Protein AF-A0A8T6M5G9-F1 (afdb_monomer_lite)

pLDDT: mean 93.26, std 9.08, range [55.94, 98.0]

Secondary structure (DSSP, 8-state):
-EEEEEE--SHHHHHHHHHHHHHTTTTEEEEEEE----

Structure (mmCIF, N/CA/C/O backbone):
data_AF-A0A8T6M5G9-F1
#
_entry.id   AF-A0A8T6M5G9-F1
#
loop_
_atom_site.group_PDB
_atom_site.id
_atom_site.type_symbol
_atom_site.label_atom_id
_atom_site.label_alt_id
_atom_site.label_comp_id
_atom_site.label_asym_id
_atom_site.label_entity_id
_atom_site.label_seq_id
_atom_site.pdbx_PDB_ins_code
_atom_site.Cartn_x
_atom_site.Cartn_y
_atom_site.Cartn_z
_atom_site.occupancy
_atom_site.B_iso_or_equiv
_atom_site.auth_seq_id
_atom_site.auth_comp_id
_atom_site.auth_asym_id
_atom_site.auth_atom_id
_atom_site.pdbx_PDB_model_num
ATOM 1 N N . MET A 1 1 ? -16.871 7.418 0.238 1.00 71.62 1 MET A N 1
ATOM 2 C CA . MET A 1 1 ? -15.666 6.558 0.225 1.00 71.62 1 MET A CA 1
ATOM 3 C C . MET A 1 1 ? -14.711 7.082 -0.843 1.00 71.62 1 MET A C 1
ATOM 5 O O . MET A 1 1 ? -15.132 7.201 -1.988 1.00 71.62 1 MET A O 1
ATOM 9 N N . LYS A 1 2 ? -13.490 7.504 -0.487 1.00 89.25 2 LYS A N 1
ATOM 10 C CA . LYS A 1 2 ? -12.549 8.096 -1.463 1.00 89.25 2 LYS A CA 1
ATOM 11 C C . LYS A 1 2 ? -11.820 6.996 -2.236 1.00 89.25 2 LYS A C 1
ATOM 13 O O . LYS A 1 2 ? -11.370 6.028 -1.632 1.00 89.25 2 LYS A O 1
ATOM 18 N N . ASN A 1 3 ? -11.692 7.141 -3.551 1.00 96.44 3 ASN A N 1
ATOM 19 C CA . ASN A 1 3 ? -10.930 6.202 -4.374 1.00 96.44 3 ASN A CA 1
ATOM 20 C C . ASN A 1 3 ? -9.477 6.667 -4.493 1.00 96.44 3 ASN A C 1
ATOM 22 O O . ASN A 1 3 ? -9.226 7.867 -4.584 1.00 96.44 3 ASN A O 1
ATOM 26 N N . PHE A 1 4 ? -8.537 5.725 -4.518 1.00 96.81 4 PHE A N 1
ATOM 27 C CA . PHE A 1 4 ? -7.134 6.015 -4.808 1.00 96.81 4 PHE A CA 1
ATOM 28 C C . PHE A 1 4 ? -6.477 4.878 -5.600 1.00 96.81 4 PHE A C 1
ATOM 30 O O . PHE A 1 4 ? -7.026 3.781 -5.749 1.00 96.81 4 PHE A O 1
ATOM 37 N N . SER A 1 5 ? -5.281 5.160 -6.102 1.00 97.25 5 SER A N 1
ATOM 38 C CA . SER A 1 5 ? -4.447 4.242 -6.872 1.00 97.25 5 SER A CA 1
ATOM 39 C C 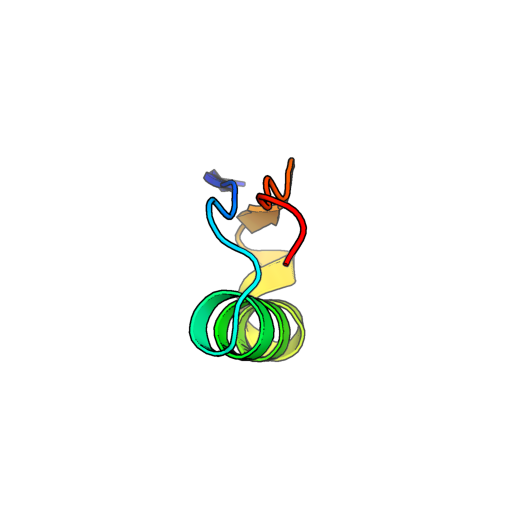. SER A 1 5 ? -2.992 4.348 -6.425 1.00 97.25 5 SER A C 1
ATOM 41 O O . SER A 1 5 ? -2.554 5.406 -5.976 1.00 97.25 5 SER A O 1
ATOM 43 N N . ILE A 1 6 ? -2.240 3.258 -6.562 1.00 97.00 6 ILE A N 1
ATOM 44 C CA . ILE A 1 6 ? -0.797 3.226 -6.295 1.00 97.00 6 ILE A CA 1
ATOM 45 C C . ILE A 1 6 ? -0.076 3.205 -7.642 1.00 97.00 6 ILE A C 1
ATOM 47 O O . ILE A 1 6 ? -0.320 2.310 -8.442 1.00 97.00 6 ILE A O 1
ATOM 51 N N . ASN A 1 7 ? 0.807 4.172 -7.896 1.00 95.56 7 ASN A N 1
ATOM 52 C CA . ASN A 1 7 ? 1.679 4.181 -9.072 1.00 95.56 7 ASN A CA 1
ATOM 53 C C . ASN A 1 7 ? 3.131 3.975 -8.618 1.00 95.56 7 ASN A C 1
ATOM 55 O O . ASN A 1 7 ? 3.716 4.857 -7.995 1.00 95.56 7 ASN A O 1
ATOM 59 N N . GLY A 1 8 ? 3.668 2.781 -8.869 1.00 94.69 8 GLY A N 1
ATOM 60 C CA . GLY A 1 8 ? 4.949 2.293 -8.361 1.00 94.69 8 GLY A CA 1
ATOM 61 C C . GLY A 1 8 ? 4.785 1.361 -7.156 1.00 94.69 8 GLY A C 1
ATOM 62 O O . GLY A 1 8 ? 4.772 1.803 -6.005 1.00 94.69 8 GLY A O 1
ATOM 63 N N . PHE A 1 9 ? 4.731 0.044 -7.393 1.00 95.62 9 PHE A N 1
ATOM 64 C CA . PHE A 1 9 ? 4.574 -0.968 -6.335 1.00 95.62 9 PHE A CA 1
ATOM 65 C C . PHE A 1 9 ? 5.909 -1.488 -5.770 1.00 95.62 9 PHE A C 1
ATOM 67 O O . PHE A 1 9 ? 6.083 -2.669 -5.455 1.00 95.62 9 PHE A O 1
ATOM 74 N N . GLY A 1 10 ? 6.873 -0.576 -5.624 1.00 93.69 10 GLY A N 1
ATOM 75 C CA . GLY A 1 10 ? 8.169 -0.829 -4.998 1.00 93.69 10 GLY A CA 1
ATOM 76 C C . GLY A 1 10 ? 8.081 -0.940 -3.471 1.00 93.69 10 GLY A C 1
ATOM 77 O O . GLY A 1 10 ? 7.031 -1.225 -2.894 1.00 93.69 10 GLY A O 1
ATOM 78 N N . ARG A 1 11 ? 9.194 -0.672 -2.782 1.00 95.81 11 ARG A N 1
ATOM 79 C CA . ARG A 1 11 ? 9.264 -0.748 -1.311 1.00 95.81 11 ARG A CA 1
ATOM 80 C C . ARG A 1 11 ? 8.198 0.116 -0.625 1.00 95.81 11 ARG A C 1
ATOM 82 O O . ARG A 1 11 ? 7.509 -0.374 0.263 1.00 95.81 11 ARG A O 1
ATOM 89 N N . ILE A 1 12 ? 8.030 1.365 -1.062 1.00 96.19 12 ILE A N 1
ATOM 90 C CA . ILE A 1 12 ? 7.053 2.295 -0.472 1.00 96.19 12 ILE A CA 1
ATOM 91 C C . ILE A 1 12 ? 5.622 1.869 -0.805 1.00 96.19 12 ILE A C 1
ATOM 93 O O . ILE A 1 12 ? 4.802 1.793 0.104 1.00 96.19 12 ILE A O 1
ATOM 97 N N . GLY A 1 13 ? 5.331 1.524 -2.064 1.00 96.62 13 GLY A N 1
ATOM 98 C CA . GLY A 1 13 ? 3.993 1.086 -2.477 1.00 96.62 13 GLY A CA 1
ATOM 99 C C . GLY A 1 13 ? 3.494 -0.126 -1.683 1.00 96.62 13 GLY A C 1
ATOM 100 O O . GLY A 1 13 ? 2.349 -0.138 -1.233 1.00 96.62 13 GLY A O 1
ATOM 101 N N . ARG A 1 14 ? 4.371 -1.106 -1.418 1.00 96.69 14 ARG A N 1
ATOM 102 C CA . ARG A 1 14 ? 4.051 -2.281 -0.588 1.00 96.69 14 ARG A CA 1
ATOM 103 C C . ARG A 1 14 ? 3.840 -1.936 0.886 1.00 96.69 14 ARG A C 1
ATOM 105 O O . ARG A 1 14 ? 2.886 -2.422 1.490 1.00 96.69 14 ARG A O 1
ATOM 112 N N . THR A 1 15 ? 4.698 -1.093 1.465 1.00 98.00 15 THR A N 1
ATOM 113 C CA . THR A 1 15 ? 4.542 -0.641 2.859 1.00 98.00 15 THR A CA 1
ATOM 114 C C . THR A 1 15 ? 3.262 0.173 3.039 1.00 98.00 15 THR A C 1
ATOM 116 O O . THR A 1 15 ? 2.522 -0.053 3.994 1.00 98.00 15 THR A O 1
ATOM 119 N N . PHE A 1 16 ? 2.964 1.073 2.101 1.00 97.62 16 PHE A N 1
ATOM 120 C CA . PHE A 1 16 ? 1.738 1.862 2.105 1.00 97.62 16 PHE A CA 1
ATOM 121 C C . PHE A 1 16 ? 0.500 0.967 2.015 1.00 97.62 16 PHE A C 1
ATOM 123 O O . PHE A 1 16 ? -0.404 1.112 2.834 1.00 97.62 16 PHE A O 1
ATOM 1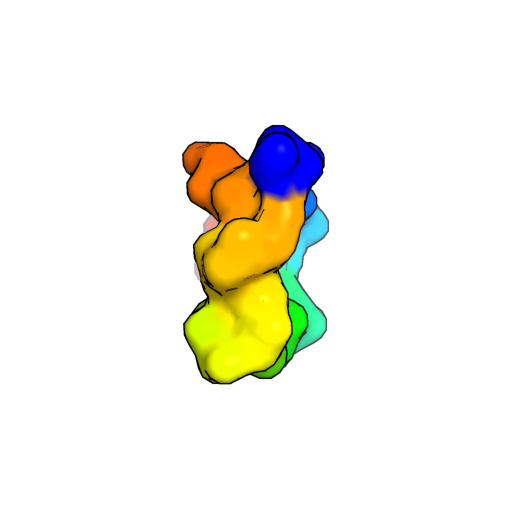30 N N . LEU A 1 17 ? 0.481 0.003 1.082 1.00 97.69 17 LEU A N 1
ATOM 131 C CA . LEU A 1 17 ? -0.633 -0.938 0.947 1.00 97.69 17 LEU A CA 1
ATOM 132 C C . LEU A 1 17 ? -0.892 -1.703 2.250 1.00 97.69 17 LEU A C 1
ATOM 134 O O . LEU A 1 17 ? -2.045 -1.849 2.641 1.00 97.69 17 LEU A O 1
ATOM 138 N N . ARG A 1 18 ? 0.168 -2.150 2.938 1.00 97.94 18 ARG A N 1
ATOM 139 C CA . ARG A 1 18 ? 0.051 -2.855 4.223 1.00 97.94 18 ARG A CA 1
ATOM 140 C C . ARG A 1 18 ? -0.634 -1.993 5.284 1.00 97.94 18 ARG A C 1
ATOM 142 O O . ARG A 1 18 ? -1.634 -2.414 5.852 1.00 97.94 18 ARG A O 1
ATOM 149 N N . VAL A 1 19 ? -0.133 -0.779 5.514 1.00 97.81 19 VAL A N 1
ATOM 150 C CA . VAL A 1 19 ? -0.710 0.135 6.518 1.00 97.81 19 VAL A CA 1
ATOM 151 C C . VAL A 1 19 ? -2.142 0.524 6.147 1.00 97.81 19 VAL A C 1
ATOM 153 O O . VAL A 1 19 ? -3.020 0.578 7.009 1.00 97.81 19 VAL A O 1
ATOM 156 N N . TRP A 1 20 ? -2.400 0.770 4.862 1.00 97.69 20 TRP A N 1
ATOM 157 C CA . TRP A 1 20 ? -3.740 1.077 4.380 1.00 97.69 20 TRP A CA 1
ATOM 158 C C . TRP A 1 20 ? -4.712 -0.098 4.569 1.00 97.69 20 TRP A C 1
ATOM 160 O O . TRP A 1 20 ? -5.853 0.129 4.963 1.00 97.69 20 TRP A O 1
ATOM 170 N N . TRP A 1 21 ? -4.283 -1.343 4.352 1.00 97.31 21 TRP A N 1
ATOM 171 C CA . TRP A 1 21 ? -5.131 -2.518 4.568 1.00 97.31 21 TRP A CA 1
ATOM 172 C C . TRP A 1 21 ? -5.576 -2.643 6.029 1.00 97.31 21 TRP A C 1
ATOM 174 O O . TRP A 1 21 ? -6.744 -2.915 6.295 1.00 97.31 21 TRP A O 1
ATOM 184 N N . GLU A 1 22 ? -4.664 -2.389 6.969 1.00 97.75 22 GLU A N 1
ATOM 185 C CA . GLU A 1 22 ? -4.938 -2.479 8.407 1.00 97.75 22 GLU A CA 1
ATOM 186 C C . GLU A 1 22 ? -5.801 -1.325 8.933 1.00 97.75 22 GLU A C 1
ATOM 188 O O . GLU A 1 22 ? -6.632 -1.538 9.810 1.00 97.75 22 GLU A O 1
ATOM 193 N N . LYS A 1 23 ? -5.600 -0.098 8.430 1.00 97.12 23 LYS A N 1
ATOM 194 C CA . LYS A 1 23 ? -6.149 1.121 9.061 1.00 97.12 23 LYS A CA 1
ATOM 195 C C . LYS A 1 23 ? -7.056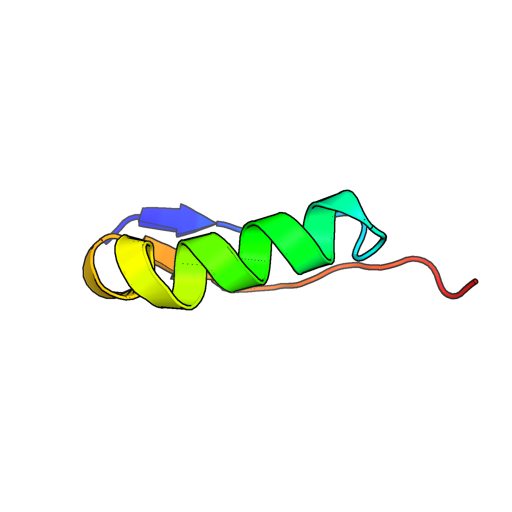 1.964 8.166 1.00 97.12 23 LYS A C 1
ATOM 197 O O . LYS A 1 23 ? -7.772 2.832 8.653 1.00 97.12 23 LYS A O 1
ATOM 202 N N . GLY A 1 24 ? -6.988 1.777 6.852 1.00 93.56 24 GLY A N 1
ATOM 203 C CA . GLY A 1 24 ? -7.572 2.683 5.858 1.00 93.56 24 GLY A CA 1
ATOM 204 C C . GLY A 1 24 ? -8.684 2.084 4.998 1.00 93.56 24 GLY A C 1
ATOM 205 O O . GLY A 1 24 ? -9.405 2.850 4.356 1.00 93.56 24 GLY A O 1
ATOM 206 N N . ARG A 1 25 ? -8.854 0.753 4.989 1.00 94.12 25 ARG A N 1
ATOM 207 C CA . ARG A 1 25 ? -9.772 0.055 4.067 1.00 94.12 25 ARG A CA 1
ATOM 208 C C . ARG A 1 25 ? -11.252 0.415 4.231 1.00 94.12 25 ARG A C 1
ATOM 210 O O . ARG A 1 25 ? -12.020 0.256 3.292 1.00 94.12 25 ARG A O 1
ATOM 217 N N . GLU A 1 26 ? -11.654 0.901 5.404 1.00 95.81 26 GLU A N 1
ATOM 218 C CA . GLU A 1 26 ? -13.041 1.312 5.677 1.00 95.81 26 GLU A CA 1
ATOM 219 C C . GLU A 1 26 ? -13.341 2.730 5.163 1.00 95.81 26 GLU A C 1
ATOM 221 O O . GLU A 1 26 ? -14.487 3.073 4.883 1.00 95.81 26 GLU A O 1
ATOM 226 N N . ASN A 1 27 ? -12.303 3.555 4.982 1.00 95.19 27 ASN A N 1
ATOM 227 C CA . A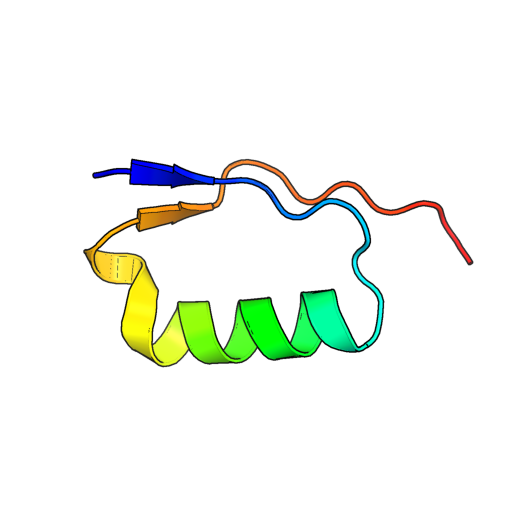SN A 1 27 ? -12.434 4.978 4.651 1.00 95.19 27 ASN A CA 1
ATOM 228 C C . ASN A 1 27 ? -12.153 5.283 3.168 1.00 95.19 27 ASN A C 1
ATOM 230 O O . ASN A 1 27 ? -12.611 6.297 2.619 1.00 95.19 27 ASN A O 1
ATOM 234 N N . SER A 1 28 ? -11.412 4.408 2.490 1.00 96.25 28 SER A N 1
ATOM 235 C CA . SER A 1 28 ? -11.069 4.552 1.078 1.00 96.25 28 SER A CA 1
ATOM 236 C C . SER A 1 28 ? -11.022 3.209 0.356 1.00 96.25 28 SER A C 1
ATOM 238 O O . SER A 1 28 ? -10.931 2.159 0.976 1.00 96.25 28 SER A O 1
ATOM 240 N N . SER A 1 29 ? -11.108 3.245 -0.975 1.00 97.31 29 SER A N 1
ATOM 241 C CA . SER A 1 29 ? -11.086 2.063 -1.839 1.00 97.31 29 SER A CA 1
ATOM 242 C C . SER A 1 29 ? -9.919 2.162 -2.816 1.00 97.31 29 SER A C 1
ATOM 244 O O . SER A 1 29 ? -9.846 3.090 -3.626 1.00 97.31 29 SER A O 1
ATOM 246 N N . LEU A 1 30 ? -9.002 1.198 -2.735 1.00 96.69 30 LEU A N 1
ATOM 247 C CA . LEU A 1 30 ? -7.944 1.018 -3.722 1.00 96.69 30 LEU A CA 1
ATOM 248 C C . LEU A 1 30 ? -8.551 0.475 -5.018 1.00 96.69 30 LEU A C 1
ATOM 250 O O . LEU A 1 30 ? -9.217 -0.558 -4.996 1.00 96.69 30 LEU A O 1
ATOM 254 N N . LYS A 1 31 ? -8.315 1.158 -6.140 1.00 97.25 31 LYS A N 1
ATOM 255 C CA . LYS A 1 31 ? -8.843 0.741 -7.449 1.00 97.25 31 LYS A CA 1
ATOM 256 C C . LYS A 1 31 ? -7.813 0.052 -8.323 1.00 97.25 31 LYS A C 1
ATOM 258 O O . LYS A 1 31 ? -8.130 -0.950 -8.951 1.00 97.25 31 LYS A O 1
ATOM 263 N N . VAL A 1 32 ? -6.601 0.596 -8.376 1.00 96.88 32 VAL A N 1
ATOM 264 C CA . VAL A 1 32 ? -5.558 0.131 -9.293 1.00 96.88 32 VAL A CA 1
ATOM 265 C C . VAL A 1 32 ? -4.192 0.258 -8.633 1.00 96.88 32 VAL A C 1
ATOM 267 O O . VAL A 1 32 ? -3.911 1.241 -7.941 1.00 96.88 32 VAL A O 1
ATOM 270 N N . ILE A 1 33 ? -3.335 -0.727 -8.891 1.00 96.44 33 ILE A N 1
ATOM 271 C CA . ILE A 1 33 ? -1.896 -0.643 -8.668 1.00 96.44 33 ILE A CA 1
ATOM 272 C C . ILE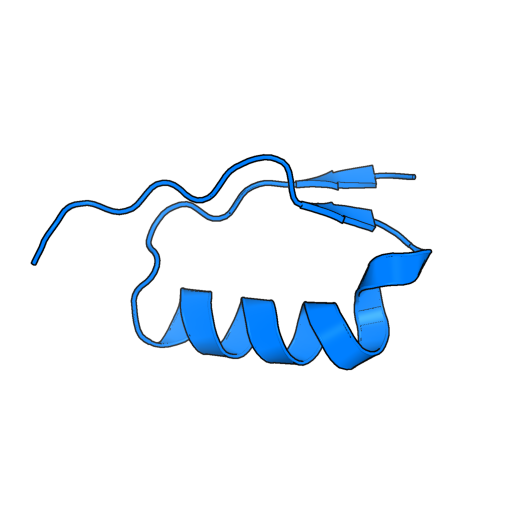 A 1 33 ? -1.228 -0.714 -10.041 1.00 96.44 33 ILE A C 1
ATOM 274 O O . ILE A 1 33 ? -1.347 -1.722 -10.730 1.00 96.44 33 ILE A O 1
ATOM 278 N N . ASN A 1 34 ? -0.535 0.352 -10.4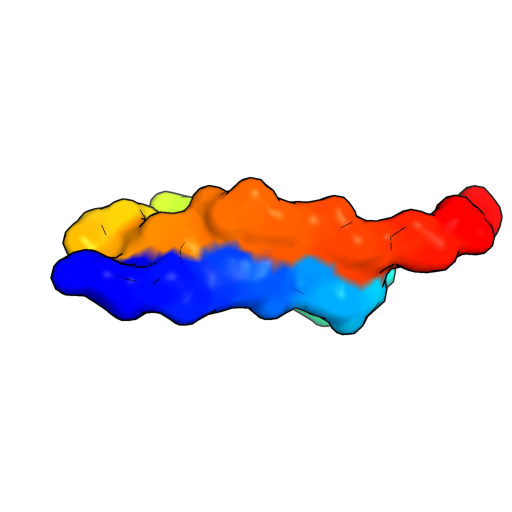29 1.00 95.44 34 ASN A N 1
ATOM 279 C CA . ASN A 1 34 ? 0.346 0.361 -11.586 1.00 95.44 34 ASN A CA 1
ATOM 280 C C . ASN A 1 34 ? 1.780 0.119 -11.113 1.00 95.44 34 ASN A C 1
ATOM 282 O O . ASN A 1 34 ? 2.244 0.763 -10.170 1.00 95.44 34 ASN A O 1
ATOM 286 N N . THR A 1 35 ? 2.496 -0.790 -11.760 1.00 93.56 35 THR A N 1
ATOM 287 C CA . THR A 1 35 ? 3.917 -1.004 -11.502 1.00 93.56 35 THR A CA 1
ATOM 288 C C . THR A 1 35 ? 4.616 -1.294 -12.813 1.00 93.56 35 THR A C 1
ATOM 290 O O . THR A 1 35 ? 4.173 -2.138 -13.586 1.00 93.56 35 THR A O 1
ATOM 293 N N . SER A 1 36 ? 5.724 -0.605 -13.056 1.00 81.38 36 SER A N 1
ATOM 294 C CA . SER A 1 36 ? 6.678 -1.033 -14.069 1.00 81.38 36 SER A CA 1
ATOM 295 C C . SER A 1 36 ? 7.336 -2.305 -13.538 1.00 81.38 36 SER A C 1
ATOM 297 O O . SER A 1 36 ? 7.763 -2.324 -12.378 1.00 81.38 36 SER A O 1
ATOM 299 N N . GLY A 1 37 ? 7.341 -3.380 -14.325 1.00 65.94 37 GLY A N 1
ATOM 300 C CA . GLY A 1 37 ? 8.113 -4.574 -13.989 1.00 65.94 37 GLY A CA 1
ATOM 301 C C . GLY A 1 37 ? 9.574 -4.189 -13.757 1.00 65.94 37 GLY A C 1
ATOM 302 O O . GLY A 1 37 ? 10.127 -3.401 -14.524 1.00 65.94 37 GLY A O 1
ATOM 303 N N . SER A 1 38 ? 10.151 -4.695 -12.669 1.00 55.94 38 SER A N 1
ATOM 304 C CA . SER A 1 38 ? 11.596 -4.721 -12.443 1.00 55.94 38 SER A CA 1
ATOM 305 C C . SER A 1 38 ? 12.102 -6.136 -12.627 1.00 55.94 38 SER A C 1
ATOM 307 O O . SER A 1 38 ? 11.297 -7.068 -12.401 1.00 55.94 38 SER A O 1
#

Sequence (38 aa):
MKNFSINGFGRIGRTFLRVWWEKGRENSSLKVINTSGS

Foldseek 3Di:
DAEDEAEACPPVVVVVVVVCVVPPVVPYDYDYYHHDDD

Radius of gyration: 10.14 Å; chains: 1; bounding box: 27×13×23 Å